Protein 3LV9 (pdb70)

InterPro domains:
  IPR000644 CBS domain [PF00571] (218-271)
  IPR000644 CBS domain [PF00571] (286-336)
  IPR000644 CBS domain [PS51371] (221-280)
  IPR000644 CBS domain [PS51371] (285-342)
  IPR000644 CBS domain [SM00116] (226-275)
  IPR000644 CBS domain [SM00116] (288-336)
  IPR002550 CNNM, transmembrane domain [PF01595] (9-202)
  IPR002550 CNNM, transmembrane domain [PS51846] (1-202)
  IPR005170 Transporter-associated domain [PF03471] (352-426)
  IPR005170 Transporter-associated domain [SM01091] (351-429)
  IPR016169 FAD-binding, type PCMH, subdomain 2 [G3DSA:3.30.465.10] (345-427)
  IPR036318 FAD-binding, type PCMH-like superfamily [SSF56176] (346-426)
  IPR044751 Ion transporter-like, CBS domain [cd04590] (216-333)
  IPR046342 CBS domain superfamily [G3DSA:3.10.580.10] (197-344)
  IPR046342 CBS domain superfamily [SSF54631] (212-353)
  IPR051676 UPF0053 domain-containing protein [PTHR43099] (1-426)

Nearest PDB structures (foldseek):
  3lv9-assembly1_A-2  TM=1.008E+00  e=6.837E-27  Clostridioides difficile 630
  3oi8-assembly1_B  TM=9.164E-01  e=1.522E-13  Neisseria meningitidis serogroup B
  3lfr-assembly1_B  TM=9.058E-01  e=8.715E-13  Pseudomonas syringae pv. tomato str. DC3000
  7msu-assembly1_A-2  TM=8.823E-01  e=1.823E-12  Methanoculleus thermophilus
  3lhh-assembly1_A  TM=9.246E-01  e=7.814E-11  Shewanella oneidensis MR-1

CATH classification: 3.10.580.10

Radius of gyration: 15.4 Å; Cα contacts (8 Å, |Δi|>4): 206; chains: 1; bounding box: 25×48×34 Å

Sequence (128 aa):
FEFEEKKIREIVPRTDVCIYESDSEEKILAILKEEGVTRRYPVCRKNKDDILGFVHIRDLYNQKINENKIELEEILRDIIYISENLTIDKALERRIRKEKLQLAIVVDEYGGTSGVVTIEDILEEIVGEI

Secondary structure (DSSP, 8-state):
-GGGT-BGGG--BTT---EETT--HHHHHHHHHHS--SEEEEESSSTTSEEEEEEHHHHHHHHHHHS---GGGT-B--EEEETTSBHHHHHHHHHHHT-SEEEEE-TTSSEEEEEEHHHHHHHHHHT-

B-factor: mean 34.79, std 7.66, range [7.66, 78.28]

Solvent-accessible surface area: 7760 Å² total

Structure (mmCIF, N/CA/C/O backbone):
data_3LV9
#
_entry.id   3LV9
#
_cell.length_a   43.641
_cell.length_b   43.641
_cell.length_c   127.763
_cell.angle_alpha   90.00
_cell.angle_beta   90.00
_cell.angle_gamma   120.00
#
_symmetry.space_group_name_H-M   'P 32 2 1'
#
loop_
_entity.id
_entity.type
_entity.pdbx_description
1 polymer 'Putative transporter'
2 non-polymer 'PHOSPHATE ION'
3 water water
#
loop_
_atom_site.group_PDB
_atom_site.id
_atom_site.type_symbol
_atom_site.label_atom_id
_atom_site.label_alt_id
_atom_site.label_comp_id
_atom_site.label_asym_id
_atom_site.label_entity_id
_atom_site.label_seq_id
_atom_site.pdbx_PDB_ins_code
_atom_site.Cartn_x
_atom_site.Cartn_y
_atom_site.Cartn_z
_atom_site.occupancy
_atom_site.B_iso_or_equiv
_atom_site.auth_seq_id
_atom_site.auth_comp_id
_atom_site.auth_asym_id
_atom_site.auth_atom_id
_atom_site.pdbx_PDB_model_num
ATOM 1 N N . PHE A 1 18 ? 16.962 26.391 22.647 1.00 54.34 15 PHE A N 1
ATOM 2 C CA . PHE A 1 18 ? 16.937 27.505 21.645 1.00 54.56 15 PHE A CA 1
ATOM 3 C C . PHE A 1 18 ? 17.689 27.067 20.367 1.00 54.26 15 PHE A C 1
ATOM 4 O O . PHE A 1 18 ? 17.158 27.196 19.267 1.00 54.41 15 PHE A O 1
ATOM 12 N N . GLU A 1 19 ? 18.899 26.516 20.526 1.00 53.74 16 GLU A N 1
ATOM 13 C CA . GLU A 1 19 ? 19.765 26.124 19.389 1.00 53.17 16 GLU A CA 1
ATOM 14 C C . GLU A 1 19 ? 19.126 25.127 18.414 1.00 52.68 16 GLU 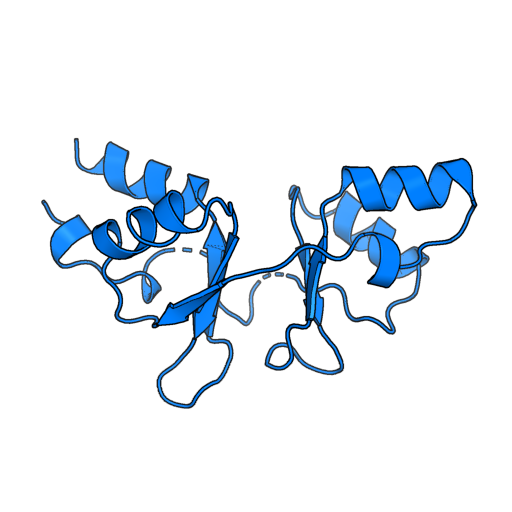A C 1
ATOM 15 O O . GLU A 1 19 ? 19.502 25.093 17.240 1.00 52.11 16 GLU A O 1
ATOM 17 N N . PHE A 1 20 ? 18.167 24.333 18.909 1.00 52.24 17 PHE A N 1
ATOM 18 C CA . PHE A 1 20 ? 17.419 23.350 18.088 1.00 51.95 17 PHE A CA 1
ATOM 19 C C . PHE A 1 20 ? 16.277 23.925 17.220 1.00 51.32 17 PHE A C 1
ATOM 20 O O . PHE A 1 20 ? 15.658 23.198 16.436 1.00 51.14 17 PHE A O 1
ATOM 28 N N . GLU A 1 21 ? 15.994 25.210 17.383 1.00 50.86 18 GLU A N 1
ATOM 29 C CA . GLU A 1 21 ? 15.019 25.913 16.556 1.00 50.70 18 GLU A CA 1
ATOM 30 C C . GLU A 1 21 ? 15.649 26.366 15.221 1.00 49.86 18 GLU A C 1
ATOM 31 O O . GLU A 1 21 ? 14.928 26.606 14.243 1.00 49.96 18 GLU A O 1
ATOM 37 N N . GLU A 1 22 ? 16.977 26.541 15.203 1.00 48.66 19 GLU A N 1
ATOM 38 C CA . GLU A 1 22 ? 17.719 26.926 13.980 1.00 47.45 19 GLU A CA 1
ATOM 39 C C . GLU A 1 22 ? 18.481 25.722 13.378 1.00 45.51 19 GLU A C 1
ATOM 40 O O . GLU A 1 22 ? 18.894 25.751 12.200 1.00 45.03 19 GLU A O 1
ATOM 46 N N . LYS A 1 23 ? 18.616 24.672 14.189 1.00 42.91 20 LYS A N 1
ATOM 47 C CA . LYS A 1 23 ? 19.377 23.466 13.859 1.00 41.46 20 LYS A CA 1
ATOM 48 C C . LYS A 1 23 ? 18.630 22.429 12.988 1.00 39.08 20 LYS A C 1
ATOM 49 O O . LYS A 1 23 ? 17.559 21.955 13.358 1.00 38.31 20 LYS A O 1
ATOM 55 N N . LYS A 1 24 ? 19.227 22.059 11.854 1.00 36.83 21 LYS A N 1
ATOM 56 C CA . LYS A 1 24 ? 18.588 21.161 10.901 1.00 35.27 21 LYS A CA 1
ATOM 57 C C . LYS A 1 24 ? 18.699 19.701 11.323 1.00 34.06 21 LYS A C 1
ATOM 58 O O . LYS A 1 24 ? 19.580 19.320 12.084 1.00 33.45 21 LYS A O 1
ATOM 60 N N . ILE A 1 25 ? 17.774 18.889 10.824 1.00 33.44 22 ILE A N 1
ATOM 61 C CA . ILE A 1 25 ? 17.798 17.445 11.043 1.00 32.84 22 ILE A CA 1
ATOM 62 C C . ILE A 1 25 ? 19.052 16.797 10.475 1.00 32.49 22 ILE A C 1
ATOM 63 O O . ILE A 1 25 ? 19.491 15.775 10.993 1.00 32.03 22 ILE A O 1
ATOM 68 N N . ARG A 1 26 ? 19.597 17.371 9.394 1.00 31.90 23 ARG A N 1
ATOM 69 C CA . ARG A 1 26 ? 20.830 16.905 8.779 1.00 31.61 23 ARG A CA 1
ATOM 70 C C . ARG A 1 26 ? 21.884 16.675 9.831 1.00 31.08 23 ARG A C 1
ATOM 71 O O . ARG A 1 26 ? 22.718 15.760 9.702 1.00 29.55 23 ARG A O 1
ATOM 79 N N . GLU A 1 27 ? 21.850 17.497 10.881 1.00 30.43 24 GLU A N 1
A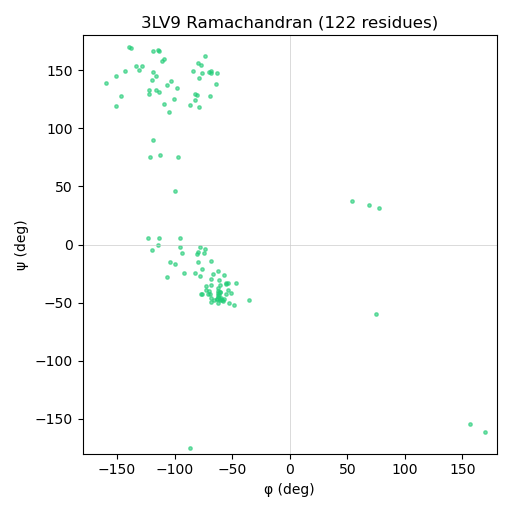TOM 80 C CA . GLU A 1 27 ? 22.942 17.476 11.884 1.00 31.20 24 GLU A CA 1
ATOM 81 C C . GLU A 1 27 ? 22.866 16.286 12.835 1.00 30.75 24 GLU A C 1
ATOM 82 O O . GLU A 1 27 ? 23.894 15.902 13.401 1.00 32.05 24 GLU A O 1
ATOM 88 N N . ILE A 1 28 ? 21.690 15.662 12.989 1.00 29.61 25 ILE A N 1
ATOM 89 C CA . ILE A 1 28 ? 21.587 14.518 13.926 1.00 28.73 25 ILE A CA 1
ATOM 90 C C . ILE A 1 28 ? 21.137 13.190 13.340 1.00 28.38 25 ILE A C 1
ATOM 91 O O . ILE A 1 28 ? 20.957 12.234 14.095 1.00 26.68 25 ILE A O 1
ATOM 104 N N . VAL A 1 30 ? 21.353 9.603 11.209 1.00 27.73 27 VAL A N 1
ATOM 105 C CA . VAL A 1 30 ? 22.329 8.615 10.839 1.00 27.29 27 VAL A CA 1
ATOM 106 C C . VAL A 1 30 ? 22.455 8.879 9.359 1.00 27.10 27 VAL A C 1
ATOM 107 O O . VAL A 1 30 ? 21.443 8.902 8.666 1.00 27.45 27 VAL A O 1
ATOM 111 N N . PRO A 1 31 ? 23.666 9.200 8.888 1.00 26.19 28 PRO A N 1
ATOM 112 C CA . PRO A 1 31 ? 23.839 9.438 7.440 1.00 26.85 28 PRO A CA 1
ATOM 113 C C . PRO A 1 31 ? 23.677 8.179 6.552 1.00 26.67 28 PRO A C 1
ATOM 114 O O . PRO A 1 31 ? 23.994 7.052 7.001 1.00 26.65 28 PRO A O 1
ATOM 118 N N . ARG A 1 32 ? 23.201 8.402 5.316 1.00 25.77 29 ARG A N 1
ATOM 119 C CA . ARG A 1 32 ? 22.988 7.368 4.314 1.00 26.01 29 ARG A CA 1
ATOM 120 C C . ARG A 1 32 ? 24.045 6.286 4.405 1.00 26.54 29 ARG A C 1
ATOM 121 O O . ARG A 1 32 ? 23.696 5.103 4.475 1.00 26.50 29 ARG A O 1
ATOM 129 N N . THR A 1 33 ? 25.324 6.664 4.488 1.00 26.86 30 THR A N 1
ATOM 130 C CA . THR A 1 33 ? 26.379 5.640 4.397 1.00 27.93 30 THR A CA 1
ATOM 131 C C . THR A 1 33 ? 26.405 4.703 5.589 1.00 28.75 30 THR A C 1
ATOM 132 O O . THR A 1 33 ? 26.749 3.513 5.424 1.00 28.05 30 THR A O 1
ATOM 136 N N . ASP A 1 34 ? 25.990 5.210 6.766 1.00 29.34 31 ASP A N 1
ATOM 137 C CA . ASP A 1 34 ? 26.023 4.417 8.020 1.00 30.27 31 ASP A CA 1
ATOM 138 C C . ASP A 1 34 ? 24.685 3.776 8.348 1.00 30.79 31 ASP A C 1
ATOM 139 O O . ASP A 1 34 ? 24.569 2.929 9.230 1.00 30.67 31 ASP A O 1
ATOM 152 N N . VAL A 1 36 ? 21.693 1.320 8.170 1.00 31.49 33 VAL A N 1
ATOM 153 C CA . VAL A 1 36 ? 21.491 -0.042 7.746 1.00 32.47 33 VAL A CA 1
ATOM 154 C C . VAL A 1 36 ? 20.092 -0.333 7.238 1.00 32.22 33 VAL A C 1
ATOM 155 O O . VAL A 1 36 ? 19.134 -0.218 7.961 1.00 32.61 33 VAL A O 1
ATOM 159 N N . CYS A 1 37 ? 20.011 -0.742 5.980 1.00 32.76 34 CYS A N 1
ATOM 160 C CA . CYS A 1 37 ? 18.784 -1.127 5.313 1.00 33.35 34 CYS A CA 1
ATOM 161 C C . CYS A 1 37 ? 18.766 -2.625 5.160 1.00 32.44 34 CYS A C 1
ATOM 162 O O . CYS A 1 37 ? 19.762 -3.223 4.776 1.00 33.42 34 CYS A O 1
ATOM 165 N N . ILE A 1 38 ? 17.618 -3.233 5.411 1.00 30.86 35 ILE A N 1
ATOM 166 C CA . ILE A 1 38 ? 17.391 -4.571 5.010 1.00 29.91 35 ILE A CA 1
ATOM 167 C C . ILE A 1 38 ? 16.881 -4.519 3.583 1.00 29.69 35 ILE A C 1
ATOM 168 O O . ILE A 1 38 ? 15.836 -3.925 3.341 1.00 30.66 35 ILE A O 1
ATOM 173 N N . TYR A 1 39 ? 17.567 -5.139 2.631 1.00 28.23 36 TYR A N 1
ATOM 174 C CA . TYR A 1 39 ? 17.058 -5.142 1.247 1.00 28.45 36 TYR A CA 1
ATOM 175 C C . TYR A 1 39 ? 16.036 -6.276 1.092 1.00 27.54 36 TYR A C 1
ATOM 176 O O . TYR A 1 39 ? 16.155 -7.313 1.746 1.00 26.20 36 TYR A O 1
ATOM 185 N N . GLU A 1 40 ? 15.041 -6.113 0.235 1.00 27.28 37 GLU A N 1
ATOM 186 C CA . GLU A 1 40 ? 14.066 -7.206 0.098 1.00 28.30 37 GLU A CA 1
ATOM 187 C C . GLU A 1 40 ? 14.713 -8.502 -0.407 1.00 26.90 37 GLU A C 1
ATOM 188 O O . GLU A 1 40 ? 14.191 -9.568 -0.168 1.00 27.55 37 GLU A O 1
ATOM 194 N N . SER A 1 41 ? 15.855 -8.410 -1.069 1.00 26.36 38 SER A N 1
ATOM 195 C CA . SER A 1 41 ? 16.521 -9.586 -1.583 1.00 25.18 38 SER A CA 1
ATOM 196 C C . SER A 1 41 ? 17.588 -10.144 -0.673 1.00 24.17 38 SER A C 1
ATOM 197 O O . SER A 1 41 ? 18.290 -11.041 -1.066 1.00 24.19 38 SER A O 1
ATOM 200 N N . ASP A 1 42 ? 17.754 -9.624 0.534 1.00 24.14 39 ASP A N 1
ATOM 201 C CA . ASP A 1 42 ? 18.763 -10.189 1.460 1.00 23.84 39 ASP A CA 1
ATOM 202 C C . ASP A 1 42 ? 18.360 -11.584 1.921 1.00 24.20 39 ASP A C 1
ATOM 203 O O . ASP A 1 42 ? 17.155 -11.869 2.081 1.00 24.16 39 ASP A O 1
ATOM 208 N N . SER A 1 43 ? 19.346 -12.449 2.160 1.00 24.45 40 SER A N 1
ATOM 209 C CA . SER A 1 43 ? 19.068 -13.761 2.669 1.00 24.98 40 SER A CA 1
ATOM 210 C C . SER A 1 43 ? 18.688 -13.599 4.101 1.00 25.71 40 SER A C 1
ATOM 211 O O . SER A 1 43 ? 18.973 -12.564 4.727 1.00 25.55 40 SER A O 1
ATOM 214 N N . GLU A 1 44 ? 18.049 -14.621 4.622 1.00 26.57 41 GLU A N 1
ATOM 215 C CA . GLU A 1 44 ? 17.636 -14.629 6.020 1.00 28.28 41 GLU A CA 1
ATOM 216 C C . GLU A 1 44 ? 18.853 -14.697 6.931 1.00 29.18 41 GLU A C 1
ATOM 217 O O . GLU A 1 44 ? 18.895 -14.061 7.995 1.00 29.43 41 GLU A O 1
ATOM 223 N N . GLU A 1 45 ? 19.882 -15.408 6.484 1.00 29.61 42 GLU A N 1
ATOM 224 C CA . GLU A 1 45 ? 21.113 -15.481 7.255 1.00 29.84 42 GLU A CA 1
ATOM 225 C C . GLU A 1 45 ? 21.697 -14.076 7.436 1.00 29.41 42 GLU A C 1
ATOM 226 O O . GLU A 1 45 ? 22.103 -13.678 8.534 1.00 29.96 42 GLU A O 1
ATOM 232 N N . LYS A 1 46 ? 21.738 -13.315 6.353 1.00 28.38 43 LYS A N 1
ATOM 233 C CA . LYS A 1 46 ? 22.323 -11.978 6.386 1.00 27.95 43 LYS A CA 1
ATOM 234 C C . LYS A 1 46 ? 21.571 -11.082 7.332 1.00 26.77 43 LYS A C 1
ATOM 235 O O . LYS A 1 46 ? 22.184 -10.346 8.088 1.00 27.67 43 LYS A O 1
ATOM 241 N N . ILE A 1 47 ? 20.246 -11.177 7.314 1.00 25.82 44 ILE A N 1
ATOM 242 C CA . ILE A 1 47 ? 19.384 -10.355 8.160 1.00 25.91 44 ILE A CA 1
ATOM 243 C C . ILE A 1 47 ? 19.654 -10.629 9.641 1.00 26.66 44 ILE A C 1
ATOM 244 O O . ILE A 1 47 ? 19.893 -9.720 10.419 1.00 26.82 44 ILE A O 1
ATOM 249 N N . LEU A 1 48 ? 19.655 -11.886 10.038 1.00 28.20 45 LEU A N 1
ATOM 250 C CA . LEU A 1 48 ? 19.930 -12.198 11.434 1.00 29.25 45 LEU A CA 1
ATOM 251 C C . LEU A 1 48 ? 21.325 -11.754 11.799 1.00 30.52 45 LEU A C 1
ATOM 252 O O . LEU A 1 48 ? 21.546 -11.261 12.900 1.00 30.95 45 LEU A O 1
ATOM 257 N N . ALA A 1 49 ? 22.272 -11.904 10.885 1.00 31.70 46 ALA A N 1
ATOM 258 C CA . ALA A 1 49 ? 23.649 -11.494 11.208 1.00 33.55 46 ALA A CA 1
ATOM 259 C C . ALA A 1 49 ? 23.729 -9.987 11.501 1.00 35.45 46 ALA A C 1
ATOM 260 O O . ALA A 1 49 ? 24.429 -9.569 12.444 1.00 36.06 46 ALA A O 1
ATOM 262 N N . ILE A 1 50 ? 23.003 -9.172 10.726 1.00 37.22 47 ILE A N 1
ATOM 263 C CA . ILE A 1 50 ? 23.029 -7.729 10.963 1.00 38.04 47 ILE A CA 1
ATOM 264 C C . ILE A 1 50 ? 22.181 -7.355 12.175 1.00 38.63 47 ILE A C 1
ATOM 265 O O . ILE A 1 50 ? 22.661 -6.590 12.985 1.00 39.73 47 ILE A O 1
ATOM 270 N N . LEU A 1 51 ? 20.980 -7.909 12.370 1.00 39.24 48 LEU A N 1
ATOM 271 C CA . LEU A 1 51 ? 20.235 -7.640 13.635 1.00 39.48 48 LEU A CA 1
ATOM 272 C C . LEU A 1 51 ? 21.052 -7.951 14.883 1.00 40.23 48 LEU A C 1
ATOM 273 O O . LEU A 1 51 ? 20.993 -7.217 15.868 1.00 40.79 48 LEU A O 1
ATOM 278 N N . LYS A 1 52 ? 21.810 -9.033 14.847 1.00 41.17 49 LYS A N 1
ATOM 279 C CA . LYS A 1 52 ? 22.631 -9.427 15.985 1.00 42.17 49 LYS A CA 1
ATOM 280 C C . LYS A 1 52 ? 23.755 -8.413 16.278 1.00 42.74 49 LYS A C 1
ATOM 281 O O . LYS A 1 52 ? 23.937 -8.012 17.410 1.00 42.87 49 LYS A O 1
ATOM 287 N N . GLU A 1 53 ? 24.495 -8.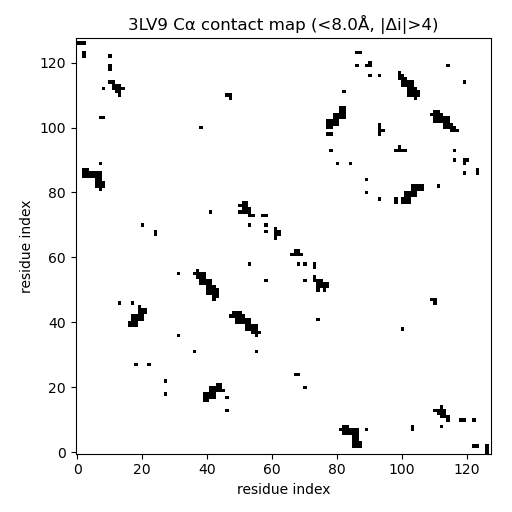005 15.256 1.00 43.76 50 GLU A N 1
ATOM 288 C CA . GLU A 1 53 ? 25.634 -7.083 15.399 1.00 44.91 50 GLU A CA 1
ATOM 289 C C . GLU A 1 53 ? 25.215 -5.671 15.782 1.00 45.27 50 GLU A C 1
ATOM 290 O O . GLU A 1 53 ? 25.819 -5.044 16.651 1.00 45.12 50 GLU A O 1
ATOM 296 N N . GLU A 1 54 ? 24.191 -5.178 15.091 1.00 45.80 51 GLU A N 1
ATOM 297 C CA . GLU A 1 54 ? 23.629 -3.838 15.300 1.00 46.51 51 GLU A CA 1
ATOM 298 C C . GLU A 1 54 ? 22.704 -3.784 16.518 1.00 46.51 51 GLU A C 1
ATOM 299 O O . GLU A 1 54 ? 21.966 -4.716 16.785 1.00 47.87 51 GLU A O 1
ATOM 305 N N . GLY A 1 55 ? 22.712 -2.699 17.263 1.00 46.26 52 GLY A N 1
ATOM 306 C CA . GLY A 1 55 ? 21.988 -2.717 18.534 1.00 45.82 52 GLY A CA 1
ATOM 307 C C . GLY A 1 55 ? 20.632 -2.058 18.447 1.00 44.86 52 GLY A C 1
ATOM 308 O O . GLY A 1 55 ? 20.268 -1.306 19.343 1.00 45.92 52 GLY A O 1
ATOM 309 N N . VAL A 1 56 ? 19.866 -2.383 17.413 1.00 43.06 53 VAL A N 1
ATOM 310 C CA . VAL A 1 56 ? 18.856 -1.469 16.872 1.00 41.37 53 VAL A CA 1
ATOM 311 C C . VAL A 1 56 ? 17.518 -2.190 16.703 1.00 40.15 53 VAL A C 1
ATOM 312 O O . VAL A 1 56 ? 17.500 -3.390 16.440 1.00 40.99 53 VAL A O 1
ATOM 316 N N . THR A 1 57 ? 16.416 -1.461 16.821 1.00 38.13 54 THR A N 1
ATOM 317 C CA . THR A 1 57 ? 15.089 -2.069 16.945 1.00 37.32 54 THR A CA 1
ATOM 318 C C . THR A 1 57 ? 14.224 -1.952 15.710 1.00 35.73 54 THR A C 1
ATOM 319 O O . THR A 1 57 ? 13.337 -2.794 15.490 1.00 33.96 54 THR A O 1
ATOM 323 N N . ARG A 1 58 ? 14.466 -0.901 14.923 1.00 34.34 55 ARG A N 1
ATOM 324 C CA A ARG A 1 58 ? 13.641 -0.619 13.741 0.50 33.85 55 ARG A CA 1
ATOM 325 C CA B ARG A 1 58 ? 13.655 -0.631 13.734 0.50 33.68 55 ARG A CA 1
ATOM 326 C C . ARG A 1 58 ? 14.527 -0.451 12.492 1.00 32.92 55 ARG A C 1
ATOM 327 O O . ARG A 1 58 ? 15.454 0.362 12.479 1.00 32.49 55 ARG A O 1
ATOM 342 N N . TYR A 1 59 ? 14.252 -1.234 11.451 1.00 31.10 56 TYR A N 1
ATOM 343 C CA . TYR A 1 59 ? 15.072 -1.179 10.261 1.00 29.08 56 TYR A CA 1
ATOM 344 C C . TYR A 1 59 ? 14.239 -0.834 9.060 1.00 28.39 56 TYR A C 1
ATOM 345 O O . TYR A 1 59 ? 13.226 -1.465 8.786 1.00 28.95 56 TYR A O 1
ATOM 354 N N . PRO A 1 60 ? 14.690 0.151 8.308 1.00 27.03 57 PRO A N 1
ATOM 355 C CA . PRO A 1 60 ? 14.162 0.363 7.003 1.00 27.01 57 PRO A CA 1
ATOM 356 C C . PRO A 1 60 ? 14.427 -0.807 6.071 1.00 26.69 57 PRO A C 1
ATOM 357 O O . PRO A 1 60 ? 15.421 -1.467 6.215 1.00 26.24 57 PRO A O 1
ATOM 361 N N . VAL A 1 61 ? 13.489 -1.036 5.148 1.00 26.23 58 VAL A N 1
ATOM 362 C CA . VAL A 1 61 ? 13.563 -2.030 4.141 1.00 25.87 58 VAL A CA 1
ATOM 363 C C . VAL A 1 61 ? 13.664 -1.273 2.796 1.00 27.06 58 VAL A C 1
ATOM 364 O O . VAL A 1 61 ? 12.892 -0.318 2.537 1.00 26.75 58 VAL A O 1
ATOM 368 N N . CYS A 1 62 ? 14.632 -1.682 1.985 1.00 27.68 59 CYS A N 1
ATOM 369 C CA . CYS A 1 62 ? 14.918 -1.123 0.666 1.00 29.18 59 CYS A CA 1
ATOM 370 C C . CYS A 1 62 ? 14.777 -2.121 -0.449 1.00 28.60 59 CYS A C 1
ATOM 371 O O . CYS A 1 62 ? 15.073 -3.264 -0.277 1.00 28.43 59 CYS A O 1
ATOM 374 N N . ARG A 1 63 ? 14.386 -1.643 -1.611 1.00 28.76 60 ARG A N 1
ATOM 375 C CA . ARG A 1 63 ? 14.403 -2.406 -2.845 1.00 29.34 60 ARG A CA 1
ATOM 376 C C . ARG A 1 63 ? 15.572 -1.882 -3.638 1.00 29.36 60 ARG A C 1
ATOM 377 O O . ARG A 1 63 ? 15.609 -0.713 -4.020 1.00 29.36 60 ARG A O 1
ATOM 385 N N . LYS A 1 64 ? 16.558 -2.743 -3.826 1.00 29.51 61 LYS A N 1
ATOM 386 C CA . LYS A 1 64 ? 17.714 -2.474 -4.692 1.00 29.64 61 LYS A CA 1
ATOM 387 C C . LYS A 1 64 ? 18.742 -1.508 -4.112 1.00 29.02 61 LYS A C 1
ATOM 388 O O . LYS A 1 64 ? 19.913 -1.860 -3.974 1.00 30.00 61 LYS A O 1
ATOM 394 N N . ASN A 1 65 ? 18.319 -0.289 -3.822 1.00 28.20 62 ASN A N 1
ATOM 395 C CA . ASN A 1 65 ? 19.199 0.739 -3.279 1.00 27.40 62 ASN A CA 1
ATOM 396 C C . ASN A 1 65 ? 18.528 1.534 -2.156 1.00 26.96 62 ASN A C 1
ATOM 397 O O . ASN A 1 65 ? 17.320 1.443 -1.927 1.00 26.10 62 ASN A O 1
ATOM 402 N N . LYS A 1 66 ? 19.326 2.332 -1.466 1.00 27.30 63 LYS A N 1
ATOM 403 C CA . LYS A 1 66 ? 18.862 3.039 -0.283 1.00 27.34 63 LYS A CA 1
ATOM 404 C C . LYS A 1 66 ? 17.916 4.229 -0.623 1.00 27.19 63 LYS A C 1
ATOM 405 O O . LYS A 1 66 ? 17.380 4.855 0.281 1.00 26.42 63 LYS A O 1
ATOM 411 N N . ASP A 1 67 ? 17.704 4.519 -1.912 1.00 26.77 64 ASP A N 1
ATOM 412 C CA . ASP A 1 67 ? 16.765 5.593 -2.328 1.00 27.83 64 ASP A CA 1
ATOM 413 C C . ASP A 1 67 ? 15.355 5.095 -2.630 1.00 27.31 64 ASP A C 1
ATOM 414 O O . ASP A 1 67 ? 14.436 5.890 -2.896 1.00 26.49 64 ASP A O 1
ATOM 419 N N . ASP A 1 68 ? 15.203 3.774 -2.627 1.00 28.20 65 ASP A N 1
ATOM 420 C CA . ASP A 1 68 ? 13.890 3.159 -2.798 1.00 29.11 65 ASP A CA 1
ATOM 421 C C . ASP A 1 68 ? 13.497 2.473 -1.511 1.00 27.86 65 ASP A C 1
ATOM 422 O O . ASP A 1 68 ? 13.602 1.291 -1.407 1.00 27.01 65 ASP A O 1
ATOM 427 N N . ILE A 1 69 ? 13.074 3.257 -0.530 1.00 28.28 66 ILE A N 1
ATOM 428 C CA . ILE A 1 69 ? 12.591 2.716 0.734 1.00 29.01 66 ILE A CA 1
ATOM 429 C C . ILE A 1 69 ? 11.152 2.238 0.607 1.00 29.30 66 ILE A C 1
ATOM 430 O O . ILE A 1 69 ? 10.288 2.987 0.178 1.00 30.93 66 ILE A O 1
ATOM 435 N N . LEU 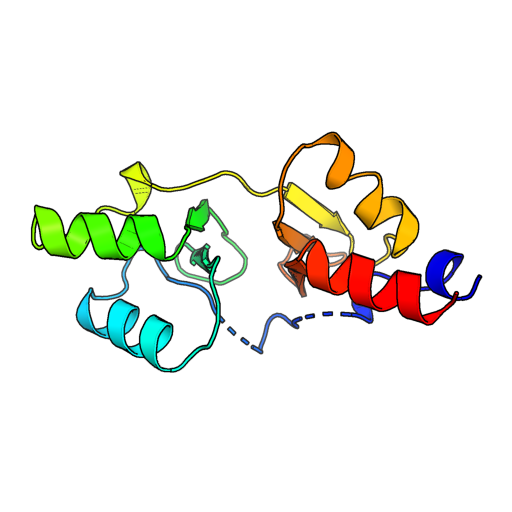A 1 70 ? 10.891 1.009 1.029 1.00 29.55 67 LEU A N 1
ATOM 436 C CA . LEU A 1 70 ? 9.544 0.448 1.021 1.00 29.09 67 LEU A CA 1
ATOM 437 C C . LEU A 1 70 ? 8.767 0.671 2.346 1.00 29.17 67 LEU A C 1
ATOM 438 O O . LEU A 1 70 ? 7.527 0.655 2.384 1.00 28.40 67 LEU A O 1
ATOM 443 N N . GLY A 1 71 ? 9.498 0.856 3.437 1.00 29.34 68 GLY A N 1
ATOM 444 C CA . GLY A 1 71 ? 8.869 1.037 4.747 1.00 28.77 68 GLY A CA 1
ATOM 445 C C . GLY A 1 71 ? 9.889 0.639 5.762 1.00 28.48 68 GLY A C 1
ATOM 446 O O . GLY A 1 71 ? 11.066 0.715 5.483 1.00 28.77 68 GLY A O 1
ATOM 447 N N . PHE A 1 72 ? 9.460 0.211 6.938 1.00 28.63 69 PHE A N 1
ATOM 448 C CA . PHE A 1 72 ? 10.398 -0.338 7.884 1.00 28.79 69 PHE A CA 1
ATOM 449 C C . PHE A 1 72 ? 9.845 -1.553 8.601 1.00 29.18 69 PHE A C 1
ATOM 450 O O . PHE A 1 72 ? 8.660 -1.882 8.507 1.00 28.74 69 PHE A O 1
ATOM 458 N N . VAL A 1 73 ? 10.726 -2.224 9.321 1.00 28.46 70 VAL A N 1
ATOM 459 C CA . VAL A 1 73 ? 10.305 -3.346 10.061 1.00 29.07 70 VAL A CA 1
ATOM 460 C C . VAL A 1 73 ? 10.881 -3.240 11.434 1.00 29.93 70 VAL A C 1
ATOM 461 O O . 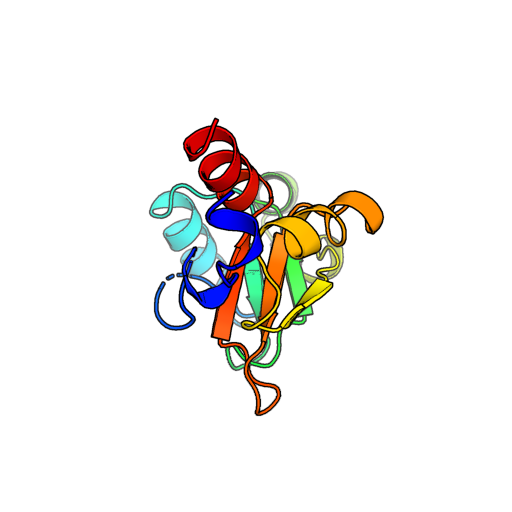VAL A 1 73 ? 11.899 -2.592 11.639 1.00 29.92 70 VAL A O 1
ATOM 465 N N . HIS A 1 74 ? 10.188 -3.870 12.378 1.00 30.38 71 HIS A N 1
ATOM 466 C CA . HIS A 1 74 ? 10.624 -3.934 13.755 1.00 30.38 71 HIS A CA 1
ATOM 467 C C . HIS A 1 74 ? 11.203 -5.310 14.021 1.00 30.35 71 HIS A C 1
ATOM 468 O O . HIS A 1 74 ? 10.661 -6.339 13.589 1.00 30.11 71 HIS A O 1
ATOM 475 N N . ILE A 1 75 ? 12.275 -5.326 14.787 1.00 30.48 72 ILE A N 1
ATOM 476 C CA . ILE A 1 75 ? 13.033 -6.528 15.065 1.00 31.19 72 ILE A CA 1
ATOM 477 C C . ILE A 1 75 ? 12.171 -7.701 15.669 1.00 31.45 72 ILE A C 1
ATOM 478 O O . ILE A 1 75 ? 12.425 -8.866 15.417 1.00 30.90 72 ILE A O 1
ATOM 483 N N . ARG A 1 76 ? 11.149 -7.394 16.463 1.00 32.32 73 ARG A N 1
ATOM 484 C CA . ARG A 1 76 ? 10.379 -8.433 17.159 1.00 32.88 73 ARG A CA 1
ATOM 485 C C . ARG A 1 76 ? 9.528 -9.213 16.205 1.00 32.54 73 ARG A C 1
ATOM 486 O O . ARG A 1 76 ? 9.369 -10.446 16.324 1.00 32.65 73 ARG A O 1
ATOM 494 N N . ASP A 1 77 ? 8.924 -8.457 15.308 1.00 32.10 74 ASP A N 1
ATOM 495 C CA . ASP A 1 77 ? 8.198 -9.007 14.189 1.00 32.36 74 ASP A CA 1
ATOM 496 C C . ASP A 1 77 ? 9.072 -9.925 13.319 1.00 31.63 74 ASP A C 1
ATOM 497 O O . ASP A 1 77 ? 8.640 -11.011 12.968 1.00 32.33 74 ASP A O 1
ATOM 502 N N . LEU A 1 78 ? 10.28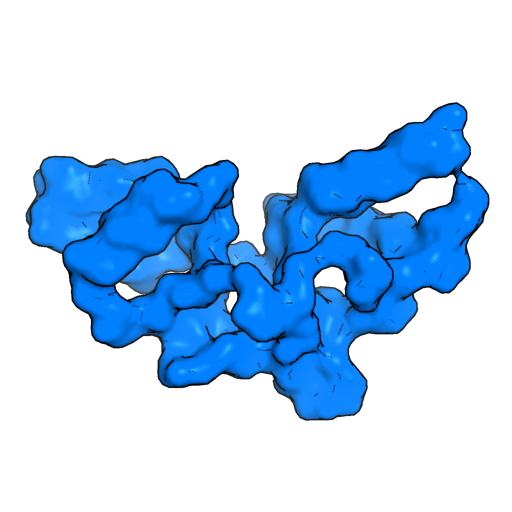0 -9.498 12.969 1.00 31.28 75 LEU A N 1
ATOM 503 C CA . LEU A 1 78 ? 11.170 -10.329 12.170 1.00 31.39 75 LEU A CA 1
ATOM 504 C C . LEU A 1 78 ? 11.418 -11.658 12.894 1.00 31.01 75 LEU A C 1
ATOM 505 O O . LEU A 1 78 ? 11.342 -12.759 12.304 1.00 30.40 75 LEU A O 1
ATOM 510 N N . TYR A 1 79 ? 11.750 -11.555 14.177 1.00 31.05 76 TYR A N 1
ATOM 511 C CA . TYR A 1 79 ? 12.179 -12.722 14.955 1.00 30.37 76 TYR A CA 1
ATOM 512 C C . TYR A 1 79 ? 10.965 -13.634 15.149 1.00 30.72 76 TYR A C 1
ATOM 513 O O . TYR A 1 79 ? 11.075 -14.851 14.978 1.00 31.65 76 TYR A O 1
ATOM 522 N N . ASN A 1 80 ? 9.802 -13.074 15.452 1.00 30.23 77 ASN A N 1
ATOM 523 C CA . ASN A 1 80 ? 8.602 -13.916 15.565 1.00 31.04 77 ASN A CA 1
ATOM 524 C C . ASN A 1 80 ? 8.264 -14.653 14.254 1.00 31.36 77 ASN A C 1
ATOM 525 O O . ASN A 1 80 ? 7.808 -15.801 14.306 1.00 32.75 77 ASN A O 1
ATOM 530 N N . GLN A 1 81 ? 8.500 -14.042 13.089 1.00 30.22 78 GLN A N 1
ATOM 531 C CA . GLN A 1 81 ? 8.268 -14.770 11.836 1.00 29.64 78 GLN A CA 1
ATOM 532 C C . GLN A 1 81 ? 9.187 -15.959 11.763 1.00 29.99 78 GLN A C 1
ATOM 533 O O . GLN A 1 81 ? 8.775 -17.048 11.429 1.00 30.71 78 GLN A O 1
ATOM 539 N N . LYS A 1 82 ? 10.445 -15.747 12.089 1.00 30.09 79 LYS A N 1
ATOM 540 C CA . LYS A 1 82 ? 11.446 -16.759 11.824 1.00 30.35 79 LYS A CA 1
ATOM 541 C C . LYS A 1 82 ? 11.275 -17.911 12.786 1.00 30.45 79 LYS A C 1
ATOM 542 O O . LYS A 1 82 ? 11.440 -19.074 12.420 1.00 30.71 79 LYS A O 1
ATOM 548 N N . ILE A 1 83 ? 10.964 -17.574 14.020 1.00 30.83 80 ILE A N 1
ATOM 549 C CA . ILE A 1 83 ? 10.784 -18.564 15.046 1.00 31.30 80 ILE A CA 1
ATOM 550 C C . ILE A 1 83 ? 9.529 -19.375 14.769 1.00 31.53 80 ILE A C 1
ATOM 551 O O . ILE A 1 83 ? 9.561 -20.599 14.800 1.00 31.54 80 ILE A O 1
ATOM 556 N N . ASN A 1 84 ? 8.422 -18.689 14.514 1.00 31.45 81 ASN A N 1
ATOM 557 C CA . ASN A 1 84 ? 7.155 -19.385 14.340 1.00 32.15 81 ASN A CA 1
ATOM 558 C C . ASN A 1 84 ? 7.091 -20.197 13.021 1.00 32.37 81 ASN A C 1
ATOM 559 O O . ASN A 1 84 ? 6.620 -21.345 13.028 1.00 32.10 81 ASN A O 1
ATOM 564 N N . GLU A 1 85 ? 7.624 -19.641 11.920 1.00 31.98 82 GLU A N 1
ATOM 565 C CA . GLU A 1 85 ? 7.509 -20.288 10.587 1.00 32.15 82 GLU A CA 1
ATOM 566 C C . GLU A 1 85 ? 8.779 -20.690 9.849 1.00 30.89 82 GLU A C 1
ATOM 567 O O . GLU A 1 85 ? 8.701 -21.279 8.793 1.00 31.45 82 GLU A O 1
ATOM 573 N N . ASN A 1 86 ? 9.942 -20.361 10.397 1.00 30.19 83 ASN A N 1
ATOM 574 C CA . ASN A 1 86 ? 11.221 -20.558 9.716 1.00 29.06 83 ASN A CA 1
ATOM 575 C C . ASN A 1 86 ? 11.232 -19.904 8.347 1.00 28.22 83 ASN A C 1
ATOM 576 O O . ASN A 1 86 ? 11.802 -20.416 7.416 1.00 27.90 83 ASN A O 1
ATOM 581 N N . LYS A 1 87 ? 10.607 -18.743 8.252 1.00 27.96 84 LYS A N 1
ATOM 582 C CA . LYS A 1 87 ? 10.686 -17.949 7.062 1.00 28.26 84 LYS A CA 1
ATOM 583 C C . LYS A 1 87 ? 10.331 -16.483 7.371 1.00 28.10 84 LYS A C 1
ATOM 584 O O . LYS A 1 87 ? 9.418 -16.180 8.125 1.00 27.22 84 LYS A O 1
ATOM 590 N N . ILE A 1 88 ? 11.087 -15.576 6.777 1.00 29.29 85 ILE A N 1
ATOM 591 C CA . ILE A 1 88 ? 10.822 -14.167 6.885 1.00 29.24 85 ILE A CA 1
ATOM 592 C C . ILE A 1 88 ? 10.114 -13.734 5.616 1.00 29.76 85 ILE A C 1
ATOM 593 O O . ILE A 1 88 ? 10.590 -14.013 4.509 1.00 29.68 85 ILE A O 1
ATOM 598 N N . GLU A 1 89 ? 8.943 -13.114 5.810 1.00 30.26 86 GLU A N 1
ATOM 599 C CA . GLU A 1 89 ? 8.127 -12.523 4.747 1.00 30.79 86 GLU A CA 1
ATOM 600 C C . GLU A 1 89 ? 7.963 -10.983 4.996 1.00 30.89 86 GLU A C 1
ATOM 601 O O . GLU A 1 89 ? 7.004 -10.544 5.625 1.00 30.87 86 GLU A O 1
ATOM 603 N N . LEU A 1 90 ? 8.873 -10.170 4.472 1.00 31.37 87 LEU A N 1
ATOM 604 C CA . LEU A 1 90 ? 8.946 -8.741 4.849 1.00 31.39 87 LEU A CA 1
ATOM 605 C C . LEU A 1 90 ? 7.640 -7.957 4.647 1.00 33.07 87 LEU A C 1
ATOM 606 O O . LEU A 1 90 ? 7.208 -7.151 5.492 1.00 32.95 87 LEU A O 1
ATOM 611 N N . GLU A 1 91 ? 7.010 -8.218 3.515 1.00 34.56 88 GLU A N 1
ATOM 612 C CA . GLU A 1 91 ? 5.749 -7.582 3.129 1.00 35.62 88 GLU A CA 1
ATOM 613 C C . GLU A 1 91 ? 4.649 -7.695 4.179 1.00 35.56 88 GLU A C 1
ATOM 614 O O . GLU A 1 91 ? 3.820 -6.799 4.299 1.00 35.77 88 GLU A O 1
ATOM 620 N N . GLU A 1 92 ? 4.636 -8.795 4.925 1.00 35.60 89 GLU A N 1
ATOM 621 C CA . GLU A 1 92 ? 3.600 -9.048 5.937 1.00 35.80 89 GLU A CA 1
ATOM 622 C C . GLU A 1 92 ? 3.842 -8.283 7.261 1.00 34.67 89 GLU A C 1
ATOM 623 O O . GLU A 1 92 ? 2.919 -8.211 8.114 1.00 34.75 89 GLU A O 1
ATOM 629 N N . ILE A 1 93 ? 5.053 -7.758 7.452 1.00 32.83 90 ILE A N 1
ATOM 630 C CA . ILE A 1 93 ? 5.385 -7.024 8.688 1.00 32.07 90 ILE A CA 1
ATOM 631 C C . ILE A 1 93 ? 5.861 -5.619 8.408 1.00 32.66 90 ILE A C 1
ATOM 632 O O . ILE A 1 93 ? 6.253 -4.888 9.319 1.00 32.37 90 ILE A O 1
ATOM 637 N N . LEU A 1 94 ? 5.801 -5.240 7.135 1.00 33.72 91 LEU A N 1
ATOM 638 C CA . LEU A 1 94 ? 6.302 -3.935 6.684 1.00 34.76 91 LEU A CA 1
ATOM 639 C C . LEU A 1 94 ? 5.393 -2.835 7.236 1.00 34.93 91 LEU A C 1
ATOM 640 O O . LEU A 1 94 ? 4.179 -2.913 7.105 1.00 33.65 91 LEU A O 1
ATOM 645 N N . ARG A 1 95 ? 6.007 -1.852 7.886 1.00 36.49 92 ARG A N 1
ATOM 646 C CA . ARG A 1 95 ? 5.321 -0.713 8.547 1.00 37.51 92 ARG A CA 1
ATOM 647 C C . ARG A 1 95 ? 5.713 0.604 7.853 1.00 37.58 92 ARG A C 1
ATOM 648 O O . ARG A 1 95 ? 6.841 0.748 7.413 1.00 36.11 92 ARG A O 1
ATOM 656 N N . ASP A 1 96 ? 4.784 1.556 7.765 1.00 38.34 93 ASP A N 1
ATOM 657 C CA . ASP A 1 96 ? 5.002 2.786 6.974 1.00 38.90 93 ASP A CA 1
ATOM 658 C C . ASP A 1 96 ? 6.032 3.724 7.594 1.00 38.19 93 ASP A C 1
ATOM 659 O O . ASP A 1 96 ? 6.207 3.738 8.820 1.00 38.06 93 ASP A O 1
ATOM 664 N N . ILE A 1 97 ? 6.756 4.458 6.739 1.00 37.10 94 ILE A N 1
ATOM 665 C CA . ILE A 1 97 ? 7.612 5.567 7.207 1.00 36.87 94 ILE A CA 1
ATOM 666 C C . ILE A 1 97 ? 7.076 6.904 6.662 1.00 36.30 94 ILE A C 1
ATOM 667 O O . ILE A 1 97 ? 6.201 6.964 5.776 1.00 34.98 94 ILE A O 1
ATOM 672 N N . ILE A 1 98 ? 7.615 7.976 7.228 1.00 36.23 95 ILE A N 1
ATOM 673 C CA . ILE A 1 98 ? 7.444 9.323 6.693 1.00 36.48 95 ILE A CA 1
ATOM 674 C C . ILE A 1 98 ? 8.786 9.822 6.144 1.00 35.68 95 ILE A C 1
ATOM 675 O O . ILE A 1 98 ? 9.855 9.339 6.536 1.00 34.39 95 ILE A O 1
ATOM 680 N N . TYR A 1 99 ? 8.720 10.793 5.244 1.00 35.73 96 TYR A N 1
ATOM 681 C CA . TYR A 1 99 ? 9.930 11.407 4.676 1.00 35.86 96 TYR A CA 1
ATOM 682 C C . TYR A 1 99 ? 9.930 12.846 5.089 1.00 35.95 96 TYR A C 1
ATOM 683 O O . TYR A 1 99 ? 8.896 13.518 5.007 1.00 36.29 96 TYR A O 1
ATOM 692 N N . ILE A 1 100 ? 11.074 13.308 5.577 1.00 35.87 97 ILE A N 1
ATOM 693 C CA . ILE A 1 100 ? 11.256 14.711 5.901 1.00 36.23 97 ILE A CA 1
ATOM 694 C C . ILE A 1 100 ? 12.521 15.234 5.230 1.00 35.26 97 ILE A C 1
ATOM 695 O O . ILE A 1 100 ? 13.458 14.490 4.968 1.00 35.50 97 ILE A O 1
ATOM 700 N N . SER A 1 101 ? 12.534 16.526 4.966 1.00 35.05 98 SER A N 1
ATOM 701 C CA . SER A 1 101 ? 13.691 17.196 4.360 1.00 34.72 98 SER A CA 1
ATOM 702 C C . SER A 1 101 ? 14.793 17.400 5.370 1.00 33.94 98 SER A C 1
ATOM 703 O O . SER A 1 101 ? 14.521 17.647 6.553 1.00 33.93 98 SER A O 1
ATOM 706 N N . GLU A 1 102 ? 16.022 17.346 4.871 1.00 33.19 99 GLU A N 1
ATOM 707 C CA . GLU A 1 102 ? 17.215 17.505 5.712 1.00 33.61 99 GLU A CA 1
ATOM 708 C C . GLU A 1 102 ? 17.374 18.953 6.271 1.00 33.06 99 GLU A C 1
ATOM 709 O O . GLU A 1 102 ? 18.167 19.187 7.162 1.00 32.21 99 GLU A O 1
ATOM 715 N N . ASN A 1 103 ? 16.623 19.897 5.708 1.00 33.58 100 ASN A N 1
ATOM 716 C CA . ASN A 1 103 ? 16.602 21.306 6.140 1.00 33.74 100 ASN A CA 1
ATOM 717 C C . ASN A 1 103 ? 15.459 21.571 7.122 1.00 33.65 100 ASN A C 1
ATOM 718 O O . ASN A 1 103 ? 15.293 22.693 7.589 1.00 33.01 100 ASN A O 1
ATOM 723 N N . LEU A 1 104 ? 14.639 20.567 7.416 1.00 33.19 101 LEU A N 1
ATOM 724 C CA . LEU A 1 104 ? 13.683 20.750 8.500 1.00 33.62 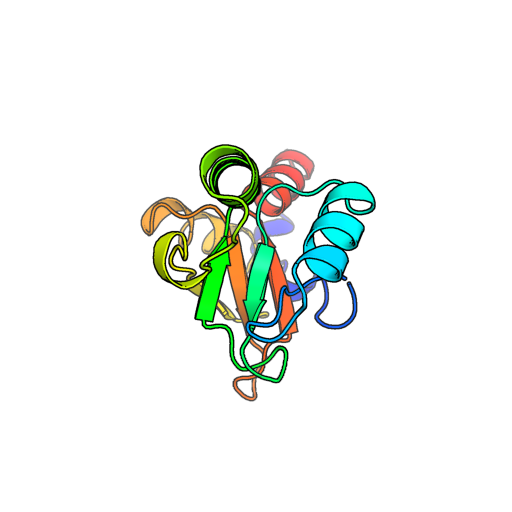101 LEU A CA 1
ATOM 725 C C . LEU A 1 104 ? 14.454 20.920 9.779 1.00 33.46 101 LEU A C 1
ATOM 726 O O . LEU A 1 104 ? 15.437 20.218 10.002 1.00 32.55 101 LEU A O 1
ATOM 731 N N . THR A 1 105 ? 14.029 21.858 10.619 1.00 34.01 102 THR A N 1
ATOM 732 C CA . THR A 1 105 ? 14.683 22.063 11.920 1.00 34.09 102 THR A CA 1
ATOM 733 C C . THR A 1 105 ? 14.240 20.978 12.892 1.00 34.97 102 THR A C 1
ATOM 734 O O . THR A 1 105 ? 13.141 20.430 12.778 1.00 35.53 102 THR A O 1
ATOM 738 N N . ILE A 1 106 ? 15.074 20.684 13.878 1.00 35.68 103 ILE A N 1
ATOM 739 C CA . ILE A 1 106 ? 14.794 19.576 14.796 1.00 35.80 103 ILE A CA 1
ATOM 740 C C . ILE A 1 106 ? 13.433 19.660 15.506 1.00 36.01 103 ILE A C 1
ATOM 741 O O . ILE A 1 106 ? 12.817 18.652 15.727 1.00 35.63 103 ILE A O 1
ATOM 746 N N . ASP A 1 107 ? 12.960 20.860 15.830 1.00 37.06 104 ASP A N 1
ATOM 747 C CA . ASP A 1 107 ? 11.659 21.048 16.520 1.00 37.97 104 ASP A CA 1
ATOM 748 C C . ASP A 1 107 ? 10.428 20.784 15.623 1.00 37.80 104 ASP A C 1
ATOM 749 O O . ASP A 1 107 ? 9.396 20.285 16.087 1.00 36.86 104 ASP A O 1
ATOM 754 N N . LYS A 1 108 ? 10.537 21.143 14.350 1.00 37.88 105 LYS A N 1
ATOM 755 C CA . LYS A 1 108 ? 9.460 20.905 13.399 1.00 38.18 105 LYS A CA 1
ATOM 756 C C . LYS A 1 108 ? 9.435 19.441 12.952 1.00 37.93 105 LYS A C 1
ATOM 757 O O . LYS A 1 108 ? 8.384 18.897 12.610 1.00 38.53 105 LYS A O 1
ATOM 763 N N . ALA A 1 109 ? 10.590 18.792 12.990 1.00 37.49 106 ALA A N 1
ATOM 764 C CA . ALA A 1 109 ? 10.676 17.355 12.820 1.00 37.29 106 ALA A CA 1
ATOM 765 C C . ALA A 1 109 ? 9.896 16.615 13.907 1.00 37.76 106 ALA A C 1
ATOM 766 O O . ALA A 1 109 ? 9.120 15.692 13.636 1.00 37.09 106 ALA A O 1
ATOM 768 N N . LEU A 1 110 ? 10.097 17.006 15.151 1.00 38.71 107 LEU A N 1
ATOM 769 C CA . LEU A 1 110 ? 9.392 16.328 16.238 1.00 39.91 107 LEU A CA 1
ATOM 770 C C . LEU A 1 110 ? 7.891 16.533 16.078 1.00 40.61 107 LEU A C 1
ATOM 771 O O . LEU A 1 110 ? 7.124 15.581 16.172 1.00 40.93 107 LEU A O 1
ATOM 776 N N . GLU A 1 111 ? 7.488 17.785 15.826 1.00 41.75 108 GLU A N 1
ATOM 777 C CA . GLU A 1 111 ? 6.078 18.146 15.632 1.00 41.99 108 GLU A CA 1
ATOM 778 C C . GLU A 1 111 ? 5.473 17.223 14.585 1.00 41.19 108 GLU A C 1
ATOM 779 O O . GLU A 1 111 ? 4.414 16.649 14.815 1.00 42.52 108 GLU A O 1
ATOM 785 N N A ARG A 1 112 ? 6.161 17.095 13.450 0.50 40.50 109 ARG A N 1
ATOM 786 N N B ARG A 1 112 ? 6.149 17.084 13.443 0.50 40.54 109 ARG A N 1
ATOM 787 C CA A ARG A 1 112 ? 5.705 16.336 12.290 0.50 39.79 109 ARG A CA 1
ATOM 788 C CA B ARG A 1 112 ? 5.644 16.318 12.306 0.50 39.87 109 ARG A CA 1
ATOM 789 C C A ARG A 1 112 ? 5.530 14.852 12.616 0.50 40.03 109 ARG A C 1
ATOM 790 C C B ARG A 1 112 ? 5.513 14.834 12.630 0.50 40.07 109 ARG A C 1
ATOM 791 O O A ARG A 1 112 ? 4.468 14.274 12.403 0.50 39.83 109 ARG A O 1
ATOM 792 O O B ARG A 1 112 ? 4.462 14.232 12.424 0.50 39.85 109 ARG A O 1
ATOM 807 N N . ILE A 1 113 ? 6.589 14.245 13.140 1.00 40.47 110 ILE A N 1
ATOM 808 C CA . ILE A 1 113 ? 6.606 12.815 13.440 1.00 40.36 110 ILE A CA 1
ATOM 809 C C . ILE A 1 113 ? 5.650 12.536 14.558 1.00 40.83 110 ILE A C 1
ATOM 810 O O . ILE A 1 113 ? 4.986 11.501 14.545 1.00 41.20 110 ILE A O 1
ATOM 815 N N . ARG A 1 114 ? 5.556 13.457 15.520 1.00 40.81 111 ARG A N 1
ATOM 816 C CA . ARG A 1 114 ? 4.592 13.293 16.581 1.00 41.15 111 ARG A CA 1
ATOM 817 C C . ARG A 1 114 ? 3.177 13.242 15.940 1.00 41.51 111 ARG A C 1
ATOM 818 O O . ARG A 1 114 ? 2.397 12.316 16.238 1.00 42.02 111 ARG A O 1
ATOM 820 N N . LYS A 1 115 ? 2.883 14.173 15.019 1.00 41.38 112 LYS A N 1
ATOM 821 C CA . LYS A 1 115 ? 1.540 14.284 14.387 1.00 41.36 112 LYS A CA 1
ATOM 822 C C . LYS A 1 115 ? 1.130 13.029 13.627 1.00 41.35 112 LYS A C 1
ATOM 823 O O . LYS A 1 115 ? -0.022 12.601 13.722 1.00 40.50 112 LYS A O 1
ATOM 825 N N . GLU A 1 116 ? 2.087 12.439 12.904 1.00 41.50 113 GLU A N 1
ATOM 826 C CA . GLU A 1 116 ? 1.852 11.219 12.100 1.00 41.97 113 GLU A CA 1
ATOM 827 C C . GLU A 1 116 ? 1.865 9.912 12.886 1.00 41.40 113 GLU A C 1
ATOM 828 O O . GLU A 1 116 ? 1.585 8.864 12.309 1.00 41.22 113 GLU A O 1
ATOM 834 N N . LYS A 1 117 ? 2.246 9.963 14.161 1.00 41.26 114 LYS A N 1
ATOM 835 C CA . LYS A 1 117 ? 2.194 8.800 15.052 1.00 41.31 114 LYS A CA 1
ATOM 836 C C . LYS A 1 117 ? 3.215 7.687 14.716 1.00 41.08 114 LYS A C 1
ATOM 837 O O . LYS A 1 117 ? 2.976 6.505 14.952 1.00 41.14 114 LYS A O 1
ATOM 839 N N . LEU A 1 118 ? 4.380 8.093 14.231 1.00 40.93 115 LEU A N 1
ATOM 840 C CA . LEU A 1 118 ? 5.437 7.167 13.800 1.00 40.69 115 LEU A CA 1
ATOM 841 C C . LEU A 1 118 ? 6.677 7.412 14.664 1.00 39.52 115 LEU A C 1
ATOM 842 O O . LEU A 1 118 ? 6.720 8.406 15.399 1.00 40.10 115 LEU A O 1
ATOM 847 N N . GLN A 1 119 ? 7.649 6.501 14.626 1.00 37.71 116 GLN A N 1
ATOM 848 C CA . GLN A 1 119 ? 8.871 6.640 15.432 1.00 36.78 116 GLN A CA 1
ATOM 849 C C . GLN A 1 119 ? 10.150 6.825 14.596 1.00 35.03 116 GLN A C 1
ATOM 850 O O . GLN A 1 119 ? 11.237 6.968 15.147 1.00 33.92 116 GLN A O 1
ATOM 856 N N . LEU A 1 120 ? 10.002 6.837 13.273 1.00 33.37 117 LEU A N 1
ATOM 857 C CA . LEU A 1 120 ? 11.116 6.722 12.356 1.00 33.18 117 LEU A CA 1
ATOM 858 C C . LEU A 1 120 ? 10.872 7.523 11.099 1.00 31.60 117 LEU A C 1
ATOM 859 O O . LEU A 1 120 ? 9.858 7.331 10.437 1.00 30.86 117 LEU A O 1
ATOM 864 N N . ALA A 1 121 ? 11.835 8.374 10.747 1.00 30.10 118 ALA A N 1
ATOM 865 C CA . ALA A 1 121 ? 11.737 9.210 9.540 1.00 29.38 118 ALA A CA 1
ATOM 866 C C . ALA A 1 121 ? 12.900 8.968 8.586 1.00 28.42 118 ALA A C 1
ATOM 867 O O . ALA A 1 121 ? 14.074 8.867 8.999 1.00 29.50 118 ALA A O 1
ATOM 869 N N . ILE A 1 122 ? 12.567 8.792 7.320 1.00 27.08 119 ILE A N 1
ATOM 870 C CA . ILE A 1 122 ? 13.583 8.827 6.302 1.00 27.19 119 ILE A CA 1
ATOM 871 C C . ILE A 1 122 ? 13.841 10.269 5.982 1.00 26.27 119 ILE A C 1
ATOM 872 O O . ILE A 1 122 ? 12.905 11.011 5.725 1.00 24.63 119 ILE A O 1
ATOM 877 N N . VAL A 1 123 ? 15.104 10.656 6.001 1.00 25.92 120 VAL A N 1
ATOM 878 C CA . VAL A 1 123 ? 15.464 12.025 5.726 1.00 25.99 120 VAL A CA 1
ATOM 879 C C . VAL A 1 123 ? 15.912 12.187 4.258 1.00 26.67 120 VAL A C 1
ATOM 880 O O . VAL A 1 123 ? 16.711 11.443 3.808 1.00 27.02 120 VAL A O 1
ATOM 884 N N . VAL A 1 124 ? 15.439 13.213 3.561 1.00 28.16 121 VAL A N 1
ATOM 885 C CA . VAL A 1 124 ? 15.546 13.300 2.108 1.00 29.22 121 VAL A CA 1
ATOM 886 C C . VAL A 1 124 ? 16.340 14.531 1.702 1.00 29.75 121 VAL A C 1
ATOM 887 O O . VAL A 1 124 ? 16.197 15.597 2.321 1.00 29.81 121 VAL A O 1
ATOM 891 N N . ASP A 1 125 ? 17.159 14.393 0.662 1.00 30.14 122 ASP A N 1
ATOM 892 C CA . ASP A 1 125 ? 18.009 15.491 0.210 1.00 31.25 122 ASP A CA 1
ATOM 893 C C . ASP A 1 125 ? 17.248 16.386 -0.762 1.00 32.16 122 ASP A C 1
ATOM 894 O O . ASP A 1 125 ? 16.074 16.182 -0.986 1.00 32.11 122 ASP A O 1
ATOM 899 N N . GLU A 1 126 ? 17.948 17.365 -1.329 1.00 34.22 123 GLU A N 1
ATOM 900 C CA . GLU A 1 126 ? 17.372 18.351 -2.224 1.00 36.20 123 GLU A CA 1
ATOM 901 C C . GLU A 1 126 ? 17.161 17.787 -3.640 1.00 36.27 123 GLU A C 1
ATOM 902 O O . GLU A 1 126 ? 16.671 18.509 -4.518 1.00 36.49 123 GLU A O 1
ATOM 908 N N . TYR A 1 127 ? 17.555 16.529 -3.868 1.00 35.78 124 TYR A N 1
ATOM 909 C CA . TYR A 1 127 ? 17.390 15.870 -5.166 1.00 35.53 124 TYR A CA 1
ATOM 910 C C . TYR A 1 127 ? 16.402 14.721 -5.102 1.00 35.40 124 TYR A C 1
ATOM 911 O O . TYR A 1 127 ? 16.223 13.987 -6.086 1.00 36.40 124 TYR A O 1
ATOM 920 N N . GLY A 1 128 ? 15.751 14.548 -3.954 1.00 34.86 125 GLY A N 1
ATOM 921 C CA . GLY A 1 128 ? 14.795 13.454 -3.789 1.00 34.10 125 GLY A CA 1
ATOM 922 C C . GLY A 1 128 ? 15.483 12.111 -3.549 1.00 32.97 125 GLY A C 1
ATOM 923 O O . GLY A 1 128 ? 14.999 11.058 -3.958 1.00 33.62 125 GLY A O 1
ATOM 924 N N . GLY A 1 129 ? 16.635 12.143 -2.905 1.00 31.49 126 GLY A N 1
ATOM 925 C CA . GLY A 1 129 ? 17.354 10.920 -2.575 1.00 29.99 126 GLY A CA 1
ATOM 926 C C . GLY A 1 129 ? 17.360 10.771 -1.080 1.00 28.15 126 GLY A C 1
ATOM 927 O O . GLY A 1 129 ? 17.076 11.709 -0.359 1.00 26.38 126 GLY A O 1
ATOM 928 N N . THR A 1 130 ? 17.720 9.589 -0.612 1.00 27.78 127 THR A N 1
ATOM 929 C CA . THR A 1 130 ? 17.791 9.344 0.811 1.00 27.39 127 THR A CA 1
ATOM 930 C C . THR A 1 130 ? 19.084 9.950 1.332 1.00 28.93 127 THR A C 1
ATOM 931 O O . THR A 1 130 ? 20.162 9.524 0.904 1.00 29.54 127 THR A O 1
ATOM 935 N N . SER A 1 131 ? 18.997 10.925 2.239 1.00 28.99 128 SER A N 1
ATOM 936 C CA . SER A 1 131 ? 20.230 11.435 2.830 1.00 29.99 128 SER A CA 1
ATOM 937 C C . SER A 1 131 ? 20.472 10.831 4.194 1.00 29.29 128 SER A C 1
ATOM 938 O O . SER A 1 131 ? 21.600 10.863 4.688 1.00 29.91 128 SER A O 1
ATOM 941 N N . GLY A 1 132 ? 19.445 10.236 4.801 1.00 28.41 129 GLY A N 1
ATOM 942 C CA . GLY A 1 132 ? 19.702 9.491 6.028 1.00 27.08 129 GLY A CA 1
ATOM 943 C C . GLY A 1 132 ? 18.438 9.076 6.740 1.00 25.98 129 GLY A C 1
ATOM 944 O O . GLY A 1 132 ? 17.394 9.012 6.154 1.00 25.08 129 GLY A O 1
ATOM 945 N N . VAL A 1 133 ? 18.578 8.748 8.009 1.00 24.94 130 VAL A N 1
ATOM 946 C CA . VAL A 1 133 ? 17.460 8.248 8.789 1.00 24.95 130 VAL A CA 1
ATOM 947 C C . VAL A 1 133 ? 17.588 8.803 10.203 1.00 24.85 130 VAL A C 1
ATOM 948 O O . VAL A 1 133 ? 18.708 9.066 10.681 1.00 25.23 130 VAL A O 1
ATOM 952 N N . VAL A 1 134 ? 16.451 9.015 10.847 1.00 24.80 131 VAL A N 1
ATOM 953 C CA . VAL A 1 134 ? 16.414 9.611 12.187 1.00 25.35 131 VAL A CA 1
ATOM 954 C C . VAL A 1 134 ? 15.197 9.092 12.924 1.00 26.95 131 VAL A C 1
ATOM 955 O O . VAL A 1 134 ? 14.130 8.841 12.327 1.00 27.87 131 VAL A O 1
ATOM 959 N N . THR A 1 135 ? 15.383 8.915 14.223 1.00 28.46 132 THR A N 1
ATOM 960 C CA . THR A 1 135 ? 14.391 8.314 15.105 1.00 29.36 132 THR A CA 1
ATOM 961 C C . THR A 1 135 ? 13.809 9.377 16.025 1.00 29.30 132 THR A C 1
ATOM 962 O O . THR A 1 135 ? 14.423 10.437 16.252 1.00 29.36 132 THR A O 1
ATOM 966 N N . ILE A 1 136 ? 12.630 9.099 16.570 1.00 29.17 133 ILE A N 1
ATOM 967 C CA . ILE A 1 136 ? 12.035 10.003 17.523 1.00 29.62 133 ILE A CA 1
ATOM 968 C C . ILE A 1 136 ? 12.905 10.202 18.755 1.00 28.96 133 ILE A C 1
ATOM 969 O O . ILE A 1 136 ? 13.088 11.325 19.180 1.00 28.01 133 ILE A O 1
ATOM 974 N N . GLU A 1 137 ? 13.509 9.132 19.261 1.00 29.31 134 GLU A N 1
ATOM 975 C CA . GLU A 1 137 ? 14.472 9.237 20.379 1.00 30.18 134 GLU A CA 1
ATOM 976 C C . GLU A 1 137 ? 15.743 10.075 20.101 1.00 29.37 134 GLU A C 1
ATOM 977 O O . GLU A 1 137 ? 16.155 10.875 20.936 1.00 29.04 134 GLU A O 1
ATOM 983 N N . ASP A 1 138 ? 16.342 9.902 18.936 1.00 28.69 135 ASP A N 1
ATOM 984 C CA . ASP A 1 138 ? 17.419 10.747 18.503 1.00 28.58 135 ASP A CA 1
ATOM 985 C C . ASP A 1 138 ? 17.001 12.195 18.651 1.00 27.83 135 ASP A C 1
ATOM 986 O O . ASP A 1 138 ? 17.785 13.015 19.084 1.00 28.20 135 ASP A O 1
ATOM 991 N N . ILE A 1 139 ? 15.767 12.513 18.286 1.00 27.19 136 ILE A N 1
ATOM 992 C CA . ILE A 1 139 ? 15.335 13.891 18.259 1.00 27.40 136 ILE A CA 1
ATOM 993 C C . ILE A 1 139 ? 15.021 14.432 19.667 1.00 28.33 136 ILE A C 1
ATOM 994 O O . ILE A 1 139 ? 15.370 15.578 19.987 1.00 29.76 136 ILE A O 1
ATOM 999 N N . LEU A 1 140 ? 14.352 13.646 20.490 1.00 28.21 137 LEU A N 1
ATOM 1000 C CA . LEU A 1 140 ? 14.097 14.021 21.904 1.00 28.05 137 LEU A CA 1
ATOM 1001 C C . LEU A 1 140 ? 15.442 14.173 22.667 1.00 29.02 137 LEU A C 1
ATOM 1002 O O . LEU A 1 140 ? 15.641 15.139 23.414 1.00 27.18 137 LEU A O 1
ATOM 1007 N N . GLU A 1 141 ? 16.365 13.229 22.438 1.00 30.34 138 GLU A N 1
ATOM 1008 C CA . GLU A 1 141 ? 17.719 13.268 23.028 1.00 32.18 138 GLU A CA 1
ATOM 1009 C C . GLU A 1 141 ? 18.411 14.621 22.756 1.00 33.01 138 GLU A C 1
ATOM 1010 O O . GLU A 1 141 ? 18.867 15.310 23.672 1.00 32.29 138 GLU A O 1
ATOM 1016 N N . GLU A 1 142 ? 18.404 15.041 21.494 1.00 34.01 139 GLU A N 1
ATOM 1017 C CA . GLU A 1 142 ? 18.906 16.355 21.135 1.00 34.33 139 GLU A CA 1
ATOM 1018 C C . GLU A 1 142 ? 18.183 17.559 21.825 1.00 34.34 139 GLU A C 1
ATOM 1019 O O . GLU A 1 142 ? 18.838 18.470 22.361 1.00 33.57 139 GLU A O 1
ATOM 1025 N N . ILE A 1 143 ? 16.852 17.570 21.822 1.00 34.44 140 ILE A N 1
ATOM 1026 C CA . ILE A 1 143 ? 16.108 18.691 22.422 1.00 34.68 140 ILE A CA 1
ATOM 1027 C C . ILE A 1 143 ? 16.335 18.858 23.937 1.00 35.32 140 ILE A C 1
ATOM 1028 O O . ILE A 1 143 ? 16.566 19.977 24.398 1.00 36.37 140 ILE A O 1
ATOM 1033 N N . VAL A 1 144 ? 16.263 17.763 24.693 1.00 35.44 141 VAL A N 1
ATOM 1034 C CA . VAL A 1 144 ? 16.428 17.803 26.141 1.00 36.25 141 VAL A CA 1
ATOM 1035 C C . VAL A 1 144 ? 17.857 18.204 26.458 1.00 36.99 141 VAL A C 1
ATOM 1036 O O . VAL A 1 144 ? 18.135 18.743 27.517 1.00 37.39 141 VAL A O 1
ATOM 1040 N N . GLY A 1 145 ? 18.761 17.937 25.526 1.00 37.70 142 GLY A N 1
ATOM 1041 C CA . GLY A 1 145 ? 20.075 18.500 25.605 1.00 38.64 142 GLY A CA 1
ATOM 1042 C C . GLY A 1 145 ? 20.046 20.001 25.879 1.00 39.53 142 GLY A C 1
ATOM 1043 O O . GLY A 1 145 ? 20.702 20.463 26.799 1.00 40.15 142 GLY A O 1
ATOM 1044 N N . GLU A 1 146 ? 19.295 20.772 25.099 1.00 40.22 143 GLU A N 1
ATOM 1045 C CA . GLU A 1 146 ? 19.360 22.225 25.233 1.00 40.94 143 GLU A CA 1
ATOM 1046 C C . GLU A 1 146 ? 18.631 22.733 26.488 1.00 41.77 143 GLU A C 1
ATOM 1047 O O . GLU A 1 146 ? 18.736 23.912 26.810 1.00 42.22 143 GLU A O 1
ATOM 1049 N N . ILE A 1 147 ? 17.917 21.872 27.217 1.00 42.85 144 ILE A N 1
ATOM 1050 C CA . ILE A 1 147 ? 17.170 22.352 28.415 1.00 43.72 144 ILE A CA 1
ATOM 1051 C C . ILE A 1 147 ? 17.827 21.902 29.746 1.00 44.02 144 ILE A C 1
ATOM 1052 O O . IL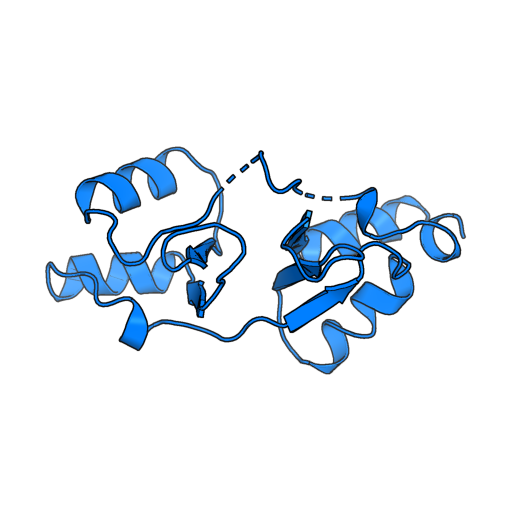E A 1 147 ? 18.258 22.736 30.565 1.00 44.32 144 ILE A O 1
#

Foldseek 3Di:
DVLQQAFQLVQQFQVRDEAEPPDDLVVVVVCPVVDVDFKHWYAHPGQQRTPAIAGPVLQVCCCVVPVDGDCVVGGHHEAEEERSDGLVVVLVVCVVVVHFKYFYAYPVSGGGGIDGNVSSVVVVVVVD

Organism: Clostridioides difficile (strain 630) (NCBI:txid272563)